Protein AF-A0AB73C3H6-F1 (afdb_monomer)

Structure (mmCIF, N/CA/C/O backbone):
data_AF-A0AB73C3H6-F1
#
_entry.id   AF-A0AB73C3H6-F1
#
loop_
_atom_site.group_PDB
_atom_site.id
_atom_site.type_symbol
_atom_site.label_atom_id
_atom_site.label_alt_id
_atom_site.label_comp_id
_atom_site.label_asym_id
_atom_site.label_entity_id
_atom_site.label_seq_id
_atom_site.pdbx_PDB_ins_code
_atom_site.Cartn_x
_atom_site.Cartn_y
_atom_site.Cartn_z
_atom_site.occupancy
_atom_site.B_iso_or_equiv
_atom_site.auth_seq_id
_atom_site.auth_comp_id
_atom_site.auth_asym_id
_atom_site.auth_atom_id
_atom_site.pdbx_PDB_model_num
ATOM 1 N N . MET A 1 1 ? 14.756 21.089 18.664 1.00 39.97 1 MET A N 1
ATOM 2 C CA . MET A 1 1 ? 14.624 19.617 18.714 1.00 39.97 1 MET A CA 1
ATOM 3 C C . MET A 1 1 ? 14.516 19.136 17.279 1.00 39.97 1 MET A C 1
ATOM 5 O O . MET A 1 1 ? 13.731 19.714 16.538 1.00 39.97 1 MET A O 1
ATOM 9 N N . SER A 1 2 ? 15.369 18.210 16.842 1.00 42.16 2 SER A N 1
ATOM 10 C CA . SER A 1 2 ? 15.323 17.680 15.475 1.00 42.16 2 SER A CA 1
ATOM 11 C C . SER A 1 2 ? 14.061 16.838 15.307 1.00 42.16 2 SER A C 1
ATOM 13 O O . SER A 1 2 ? 13.865 15.893 16.065 1.00 42.16 2 SER A O 1
ATOM 15 N N . MET A 1 3 ? 13.216 17.191 14.338 1.00 45.44 3 MET A N 1
ATOM 16 C CA . MET A 1 3 ? 12.108 16.351 13.886 1.00 45.44 3 MET A CA 1
ATOM 17 C C . MET A 1 3 ? 12.692 15.047 13.334 1.00 45.44 3 MET A C 1
ATOM 19 O O . MET A 1 3 ? 13.127 14.987 12.184 1.00 45.44 3 MET A O 1
ATOM 23 N N . GLU A 1 4 ? 12.769 14.004 14.157 1.00 51.94 4 GLU A N 1
ATOM 24 C CA . GLU A 1 4 ? 12.985 12.664 13.632 1.00 51.94 4 GLU A CA 1
ATOM 25 C C . GLU A 1 4 ? 11.695 12.242 12.933 1.00 51.94 4 GLU A C 1
ATOM 27 O O . GLU A 1 4 ? 10.678 11.993 13.576 1.00 51.94 4 GLU A O 1
ATOM 32 N N . ASN A 1 5 ? 11.731 12.205 11.599 1.00 51.28 5 ASN A N 1
ATOM 33 C CA . ASN A 1 5 ? 10.646 11.669 10.786 1.00 51.28 5 ASN A CA 1
ATOM 34 C C . ASN A 1 5 ? 10.349 10.239 11.248 1.00 51.28 5 ASN A C 1
ATOM 36 O O . ASN A 1 5 ? 11.097 9.308 10.928 1.00 51.28 5 ASN A O 1
ATOM 40 N N . LYS A 1 6 ? 9.265 10.068 12.006 1.00 67.25 6 LYS A N 1
ATOM 41 C CA . LYS A 1 6 ? 8.802 8.762 12.459 1.00 67.25 6 LYS A CA 1
ATOM 42 C C . LYS A 1 6 ? 8.460 7.941 11.218 1.00 67.25 6 LYS A C 1
ATOM 44 O O . LYS A 1 6 ? 7.548 8.266 10.464 1.00 67.25 6 LYS A O 1
ATOM 49 N N . LYS A 1 7 ? 9.265 6.915 10.941 1.00 69.12 7 LYS A N 1
ATOM 50 C CA . LYS A 1 7 ? 9.058 6.047 9.780 1.00 69.12 7 LYS A CA 1
ATOM 51 C C . LYS A 1 7 ? 7.922 5.081 10.093 1.00 69.12 7 LYS A C 1
ATOM 53 O O . LYS A 1 7 ? 8.055 4.276 11.010 1.00 69.12 7 LYS A O 1
ATOM 58 N N . HIS A 1 8 ? 6.854 5.141 9.309 1.00 74.00 8 HIS A N 1
ATOM 59 C CA . HIS A 1 8 ? 5.803 4.129 9.321 1.00 74.00 8 HIS A CA 1
ATOM 60 C C . HIS A 1 8 ? 6.226 2.919 8.484 1.00 74.00 8 HIS A C 1
ATOM 62 O O . HIS 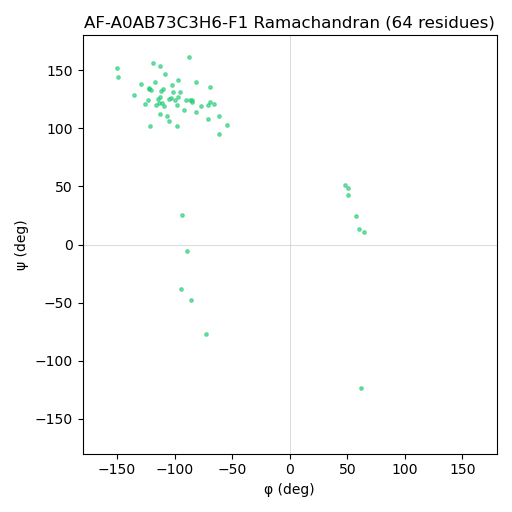A 1 8 ? 6.827 3.071 7.414 1.00 74.00 8 HIS A O 1
ATOM 68 N N . SER A 1 9 ? 5.917 1.716 8.965 1.00 79.56 9 SER A N 1
ATOM 69 C CA . SER A 1 9 ? 6.182 0.469 8.249 1.00 79.56 9 SER A CA 1
ATOM 70 C C . SER A 1 9 ? 4.918 -0.028 7.564 1.00 79.56 9 SER A C 1
ATOM 72 O O . SER A 1 9 ? 3.899 -0.252 8.217 1.00 79.56 9 SER A O 1
ATOM 74 N N . PHE A 1 10 ? 4.997 -0.236 6.252 1.00 79.81 10 PHE A N 1
ATOM 75 C CA . PHE A 1 10 ? 3.915 -0.812 5.463 1.00 79.81 10 PHE A CA 1
ATOM 76 C C . PHE A 1 10 ? 4.202 -2.288 5.194 1.00 79.81 10 PHE A C 1
ATOM 78 O O . PHE A 1 10 ? 5.291 -2.638 4.732 1.00 79.81 10 PHE A O 1
ATOM 85 N N . LYS A 1 11 ? 3.217 -3.156 5.436 1.00 84.81 11 LYS A N 1
ATOM 86 C CA . LYS A 1 11 ? 3.284 -4.580 5.090 1.00 84.81 11 LYS A CA 1
ATOM 87 C C . LYS A 1 11 ? 2.118 -4.946 4.186 1.00 84.81 11 LYS A C 1
ATOM 89 O O . LYS A 1 11 ? 0.964 -4.755 4.550 1.00 84.81 11 LYS A O 1
ATOM 94 N N . LEU A 1 12 ? 2.436 -5.502 3.025 1.00 81.00 12 LEU A N 1
ATOM 95 C CA . LEU A 1 12 ? 1.462 -6.029 2.077 1.00 81.00 12 LEU A CA 1
ATOM 96 C C . LEU A 1 12 ? 1.443 -7.547 2.171 1.00 81.00 12 LEU A C 1
ATOM 98 O O . LEU A 1 12 ? 2.489 -8.190 2.073 1.00 81.00 12 LEU A O 1
ATOM 102 N N . ILE A 1 13 ? 0.259 -8.114 2.379 1.00 81.94 13 ILE A N 1
ATOM 103 C CA . ILE A 1 13 ? 0.048 -9.558 2.367 1.00 81.94 13 ILE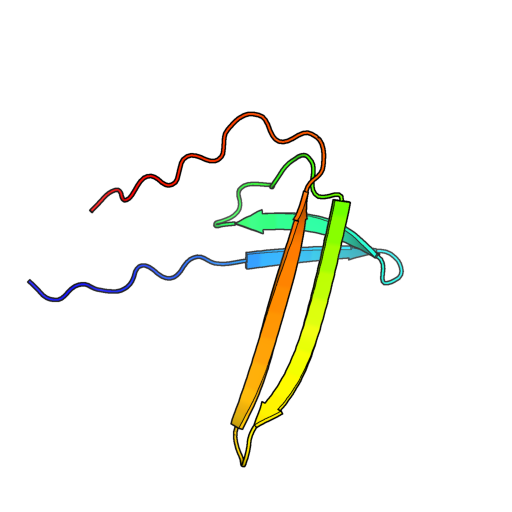 A CA 1
ATOM 104 C C . ILE A 1 13 ? -0.689 -9.893 1.074 1.00 81.94 13 ILE A C 1
ATOM 106 O O . ILE A 1 13 ? -1.858 -9.545 0.898 1.00 81.94 13 ILE A O 1
ATOM 110 N N . CYS A 1 14 ? 0.013 -10.562 0.162 1.00 70.44 14 CYS A N 1
ATOM 111 C CA . CYS A 1 14 ? -0.510 -10.949 -1.144 1.00 70.44 14 CYS A CA 1
ATOM 112 C C . CYS A 1 14 ? -0.758 -12.462 -1.210 1.00 70.44 14 CYS A C 1
ATOM 114 O O . CYS A 1 14 ? -0.002 -13.250 -0.641 1.00 70.44 14 CYS A O 1
ATOM 116 N N . LYS A 1 15 ? -1.786 -12.878 -1.952 1.00 70.75 15 LYS A N 1
ATOM 117 C CA . LYS A 1 15 ? -2.046 -14.278 -2.322 1.00 70.75 15 LYS A CA 1
ATOM 118 C C . LYS A 1 15 ? -2.402 -14.322 -3.799 1.00 70.75 15 LYS A C 1
ATOM 120 O O . LYS A 1 15 ? -3.305 -13.607 -4.224 1.00 70.75 15 LYS A O 1
ATOM 125 N N . ASN A 1 16 ? -1.728 -15.182 -4.560 1.00 69.31 16 ASN A N 1
ATOM 126 C CA . ASN A 1 16 ? -1.924 -15.316 -6.009 1.00 69.31 16 ASN A CA 1
ATOM 127 C C . ASN A 1 16 ? -1.847 -13.955 -6.732 1.00 69.31 16 ASN A C 1
ATOM 129 O O . ASN A 1 16 ? -2.768 -13.590 -7.459 1.00 69.31 16 ASN A O 1
ATOM 133 N N . ASP A 1 17 ? -0.803 -13.174 -6.437 1.00 62.84 17 ASP A N 1
ATOM 134 C CA . ASP A 1 17 ? -0.545 -11.837 -7.001 1.00 62.84 17 ASP A CA 1
ATOM 135 C C . ASP A 1 17 ? -1.632 -10.777 -6.748 1.00 62.84 17 ASP A C 1
ATOM 137 O O . ASP A 1 17 ? -1.605 -9.695 -7.328 1.00 62.84 17 ASP A O 1
ATOM 141 N N . ARG A 1 18 ? -2.571 -11.048 -5.833 1.00 59.59 18 ARG A N 1
ATOM 142 C CA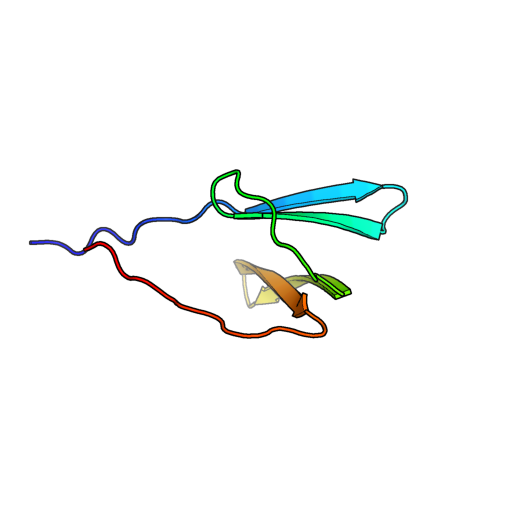 . ARG A 1 18 ? -3.571 -10.084 -5.362 1.00 59.59 18 ARG A CA 1
ATOM 143 C C . ARG A 1 18 ? -3.283 -9.693 -3.920 1.00 59.59 18 ARG A C 1
ATOM 145 O O . ARG A 1 18 ? -3.048 -10.564 -3.079 1.00 59.59 18 ARG A O 1
ATOM 152 N N . SER A 1 19 ? -3.321 -8.396 -3.621 1.00 64.44 19 SER A N 1
ATOM 153 C CA . SER A 1 19 ? -3.266 -7.897 -2.245 1.00 64.44 19 SER A CA 1
ATOM 154 C C . SER A 1 19 ? -4.520 -8.340 -1.491 1.00 64.44 19 SER A C 1
ATOM 156 O O . SER A 1 19 ? -5.629 -8.020 -1.913 1.00 64.44 19 SER A O 1
ATOM 158 N N . ILE A 1 20 ? -4.350 -9.080 -0.395 1.00 70.31 20 ILE A N 1
ATOM 159 C CA . ILE A 1 20 ? -5.450 -9.455 0.506 1.00 70.31 20 ILE A CA 1
ATOM 160 C C . ILE A 1 20 ? -5.547 -8.469 1.664 1.00 70.31 20 ILE A C 1
ATOM 162 O O . ILE A 1 20 ? -6.652 -8.131 2.074 1.00 70.31 20 ILE A O 1
ATOM 166 N N . SER A 1 21 ? -4.412 -8.003 2.188 1.00 76.81 21 SER A N 1
ATOM 167 C CA . SER A 1 21 ? -4.411 -7.025 3.272 1.00 76.81 21 SER A CA 1
ATOM 168 C C . SER A 1 21 ? -3.192 -6.114 3.247 1.00 76.81 21 SER A C 1
ATOM 170 O O . SER A 1 21 ? -2.108 -6.468 2.765 1.00 76.81 21 SER A O 1
ATOM 172 N N . VAL A 1 22 ? -3.395 -4.912 3.778 1.00 84.44 22 VAL A N 1
ATOM 173 C CA . VAL A 1 22 ? -2.361 -3.899 3.974 1.00 84.44 22 VAL A CA 1
ATOM 174 C C . VAL A 1 22 ? -2.302 -3.584 5.453 1.00 84.44 22 VAL A C 1
ATOM 176 O O . VAL A 1 22 ? -3.336 -3.359 6.070 1.00 84.44 22 VAL A O 1
ATOM 179 N N . LEU A 1 23 ? -1.102 -3.554 6.021 1.00 85.62 23 LEU A N 1
ATOM 180 C CA . LEU A 1 23 ? -0.881 -3.126 7.391 1.00 85.62 23 LEU A CA 1
ATOM 181 C C . LEU A 1 23 ? -0.006 -1.875 7.414 1.00 85.62 23 LEU A C 1
ATOM 183 O O . LEU A 1 23 ? 0.989 -1.814 6.691 1.00 85.62 23 LEU A O 1
ATOM 187 N N . ILE A 1 24 ? -0.341 -0.931 8.291 1.00 84.44 24 ILE A N 1
ATOM 188 C CA . ILE A 1 24 ? 0.516 0.194 8.686 1.00 84.44 24 ILE A CA 1
ATOM 189 C C . ILE A 1 24 ? 0.869 0.001 10.157 1.00 84.44 24 ILE A C 1
ATOM 191 O O . ILE A 1 24 ? -0.023 -0.123 10.992 1.00 84.44 24 ILE A O 1
ATOM 195 N N . ASP A 1 25 ? 2.159 -0.073 10.480 1.00 84.94 25 ASP A N 1
ATOM 196 C CA . ASP A 1 25 ? 2.657 -0.297 11.845 1.00 84.94 25 ASP A CA 1
ATOM 197 C C . ASP A 1 25 ? 1.988 -1.499 12.537 1.00 84.94 25 ASP A C 1
ATOM 199 O O . ASP A 1 25 ? 1.608 -1.454 13.706 1.00 84.94 25 ASP A O 1
ATOM 203 N N . ASN A 1 26 ? 1.830 -2.593 11.782 1.00 83.44 26 ASN A N 1
ATOM 204 C CA . ASN A 1 26 ? 1.146 -3.828 12.186 1.00 83.44 26 ASN A CA 1
ATOM 205 C C . ASN A 1 26 ? -0.362 -3.696 12.474 1.00 83.44 26 ASN A C 1
ATOM 207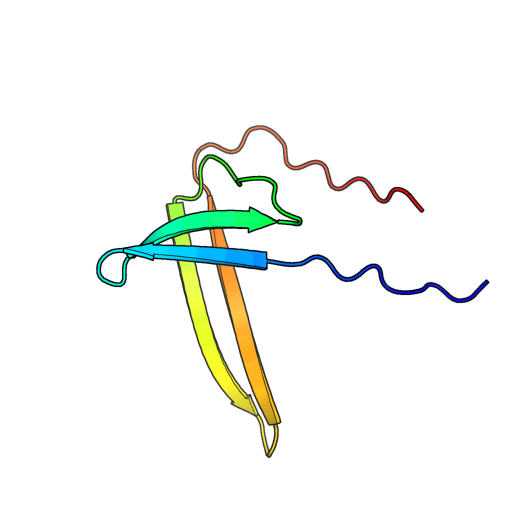 O O . ASN A 1 26 ? -0.961 -4.652 12.964 1.00 83.44 26 ASN A O 1
ATOM 211 N N . LYS A 1 27 ? -0.997 -2.569 12.140 1.00 82.81 27 LYS A N 1
ATOM 212 C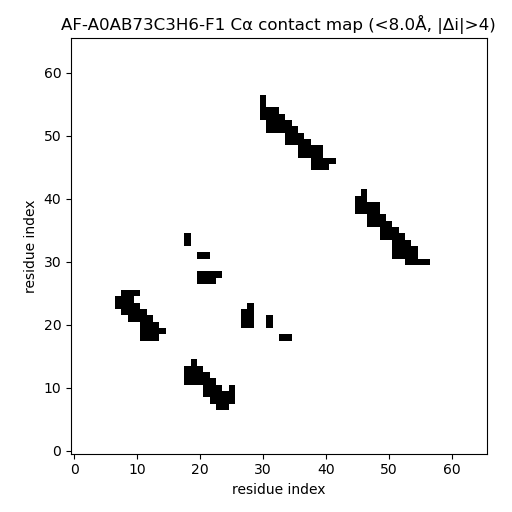 CA . LYS A 1 27 ? -2.457 -2.422 12.149 1.00 82.81 27 LYS A CA 1
ATOM 213 C C . LYS A 1 27 ? -3.006 -2.626 10.746 1.00 82.81 27 LYS A C 1
ATOM 215 O O . LYS A 1 27 ? -2.532 -1.989 9.810 1.00 82.81 27 LYS A O 1
ATOM 220 N N . GLU A 1 28 ? -3.979 -3.516 10.604 1.00 84.38 28 GLU A N 1
ATOM 221 C CA . GLU A 1 28 ? -4.634 -3.782 9.324 1.00 84.38 28 GLU A CA 1
ATOM 222 C C . GLU A 1 28 ? -5.486 -2.588 8.878 1.00 84.38 28 GLU A C 1
ATOM 224 O O . GLU A 1 28 ? -6.208 -1.985 9.671 1.00 84.38 28 GLU A O 1
ATOM 229 N N . LEU A 1 29 ? -5.370 -2.234 7.600 1.00 82.00 29 LEU A N 1
ATOM 230 C CA . LEU A 1 29 ? -6.212 -1.247 6.948 1.00 82.00 29 LEU A CA 1
ATOM 231 C C . LEU A 1 29 ? -7.473 -1.925 6.424 1.00 82.00 29 LEU A C 1
ATOM 233 O O . LEU A 1 29 ? -7.406 -2.861 5.627 1.00 82.00 29 LEU A O 1
ATOM 237 N N . HIS A 1 30 ? -8.622 -1.407 6.835 1.00 80.25 30 HIS A N 1
ATOM 238 C CA . HIS A 1 30 ? -9.918 -1.851 6.339 1.00 80.25 30 HIS A CA 1
ATOM 239 C C . HIS A 1 30 ? -10.322 -1.087 5.072 1.00 80.25 30 HIS A C 1
ATOM 241 O O . HIS A 1 30 ? -9.787 -0.019 4.776 1.00 80.25 30 HIS A O 1
ATOM 247 N N . ASN A 1 31 ? -11.273 -1.654 4.324 1.00 76.88 31 ASN A N 1
ATOM 248 C CA . ASN A 1 31 ? -11.857 -1.077 3.109 1.00 76.88 31 ASN A CA 1
ATOM 249 C C . ASN A 1 31 ? -10.859 -0.751 1.981 1.00 76.88 31 ASN A C 1
ATOM 251 O O . ASN A 1 31 ? -11.128 0.093 1.128 1.00 76.88 31 ASN A O 1
ATOM 255 N N . VAL A 1 32 ? -9.712 -1.433 1.944 1.00 79.69 32 VAL A N 1
ATOM 256 C CA . VAL A 1 32 ? -8.767 -1.347 0.824 1.00 79.69 32 VAL A CA 1
ATOM 257 C C . VAL A 1 32 ? -9.372 -2.051 -0.391 1.00 79.69 32 VAL A C 1
ATOM 259 O O . VAL A 1 32 ? -9.677 -3.240 -0.343 1.00 79.69 32 VAL A O 1
ATOM 262 N N . LEU A 1 33 ? -9.546 -1.305 -1.478 1.00 78.31 33 LEU A N 1
ATOM 263 C CA . LEU A 1 33 ? -10.050 -1.795 -2.758 1.00 78.31 33 LEU A CA 1
ATOM 264 C C . LEU A 1 33 ? -8.920 -2.362 -3.617 1.00 78.31 33 LEU A C 1
ATOM 266 O O . LEU A 1 33 ? -9.043 -3.439 -4.194 1.00 78.31 33 LEU A O 1
ATOM 270 N N . GLU A 1 34 ? -7.826 -1.614 -3.719 1.00 81.12 34 GLU A N 1
ATOM 271 C CA . GLU A 1 34 ? -6.729 -1.913 -4.631 1.00 81.12 34 GLU A CA 1
ATOM 272 C C . GLU A 1 34 ? -5.413 -1.419 -4.044 1.00 81.12 34 GLU A C 1
ATOM 274 O O . GLU A 1 34 ? -5.352 -0.356 -3.420 1.00 81.12 34 GLU A O 1
ATOM 279 N N . VAL A 1 35 ? -4.348 -2.182 -4.282 1.00 78.94 35 VAL A N 1
ATOM 280 C CA . VAL A 1 35 ? -2.984 -1.727 -4.042 1.00 78.94 35 VAL A CA 1
ATOM 281 C C . VAL A 1 35 ? -2.167 -1.884 -5.312 1.00 78.94 35 VAL A C 1
ATOM 283 O O . VAL A 1 35 ? -1.982 -2.995 -5.803 1.00 78.94 35 VAL A O 1
ATOM 286 N N . ASP A 1 36 ? -1.631 -0.772 -5.799 1.00 81.81 36 ASP A N 1
ATOM 287 C CA . ASP A 1 36 ? -0.701 -0.735 -6.920 1.00 81.81 36 ASP A CA 1
ATOM 288 C C . ASP A 1 36 ? 0.717 -0.479 -6.392 1.00 81.81 36 ASP A C 1
ATOM 290 O O . ASP A 1 36 ? 0.974 0.483 -5.660 1.00 81.81 36 ASP A O 1
ATOM 294 N N . ILE A 1 37 ? 1.644 -1.366 -6.749 1.00 79.00 37 ILE A N 1
ATOM 295 C CA . ILE A 1 37 ? 3.064 -1.233 -6.436 1.00 79.00 37 ILE A CA 1
ATOM 296 C C . ILE A 1 37 ? 3.794 -1.012 -7.751 1.00 79.00 37 ILE A C 1
ATOM 298 O O . ILE A 1 37 ? 3.925 -1.919 -8.573 1.00 79.00 37 ILE A O 1
ATOM 302 N N . ARG A 1 38 ? 4.339 0.193 -7.917 1.00 80.94 38 ARG A N 1
ATOM 303 C CA . ARG A 1 38 ? 5.149 0.543 -9.082 1.00 80.94 38 ARG A CA 1
ATOM 304 C C . ARG A 1 38 ? 6.587 0.747 -8.670 1.00 80.94 38 ARG A C 1
ATOM 306 O O . ARG A 1 38 ? 6.892 1.501 -7.746 1.00 80.94 38 ARG A O 1
ATOM 313 N N . THR A 1 39 ? 7.479 0.123 -9.419 1.00 82.62 39 THR A N 1
ATOM 314 C CA . THR A 1 39 ? 8.911 0.363 -9.318 1.00 82.62 39 THR A CA 1
ATOM 315 C C . THR A 1 39 ? 9.354 1.111 -10.563 1.00 82.62 39 THR A C 1
ATOM 317 O O . THR A 1 39 ? 9.212 0.622 -11.681 1.00 82.62 39 THR A O 1
ATOM 320 N N . GLN A 1 40 ? 9.891 2.312 -10.372 1.00 86.00 40 GLN A N 1
ATOM 321 C CA . GLN A 1 40 ? 10.371 3.168 -11.447 1.00 86.00 40 GLN A CA 1
ATOM 322 C C . GLN A 1 40 ? 11.847 3.499 -11.238 1.00 86.00 40 GLN A C 1
ATOM 324 O O . GLN A 1 40 ? 12.270 3.894 -10.151 1.00 86.00 40 GLN A O 1
ATOM 329 N N . LYS A 1 41 ? 12.636 3.393 -12.307 1.00 88.31 41 LYS A N 1
ATOM 330 C CA . LYS A 1 41 ? 14.007 3.902 -12.335 1.00 88.31 41 LYS A CA 1
ATOM 331 C C . LYS A 1 41 ? 13.988 5.390 -12.696 1.00 88.31 41 LYS A C 1
ATOM 333 O O . LYS A 1 41 ? 13.456 5.760 -13.739 1.00 88.31 41 LYS A O 1
ATOM 338 N N . ILE A 1 42 ? 14.556 6.236 -11.839 1.00 83.69 42 ILE A N 1
ATOM 339 C CA . ILE A 1 42 ? 14.682 7.685 -12.047 1.00 83.69 42 ILE A CA 1
ATOM 340 C C . ILE A 1 42 ? 16.172 8.034 -11.992 1.00 83.69 42 ILE A C 1
ATOM 342 O O . ILE A 1 42 ? 16.775 8.082 -10.917 1.00 83.69 42 ILE A O 1
ATOM 346 N N . GLY A 1 43 ? 16.781 8.231 -13.165 1.00 88.75 43 GLY A N 1
ATOM 347 C CA . GLY A 1 43 ? 18.237 8.338 -13.298 1.00 88.75 43 GLY A CA 1
ATOM 348 C C . GLY A 1 43 ? 18.924 7.043 -12.852 1.00 88.75 43 GLY A C 1
ATOM 349 O O . GL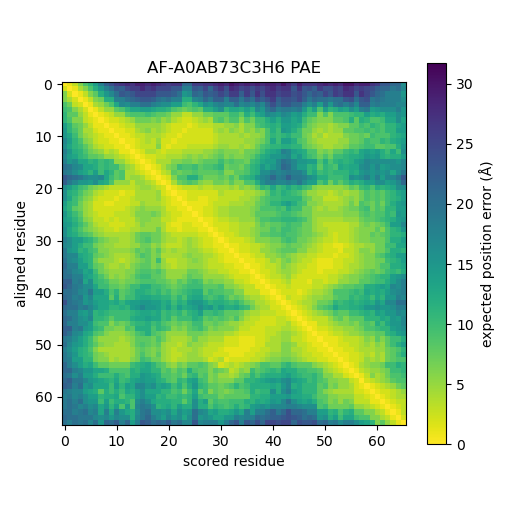Y A 1 43 ? 18.606 5.962 -13.347 1.00 88.75 43 GLY A O 1
ATOM 350 N N . GLU A 1 44 ? 19.835 7.140 -11.884 1.00 90.31 44 GLU A N 1
ATOM 351 C CA . GLU A 1 44 ? 20.500 5.977 -11.270 1.00 90.31 44 GLU A CA 1
ATOM 352 C C . GLU A 1 44 ? 19.753 5.403 -10.055 1.00 90.31 44 GLU A C 1
ATOM 354 O O . GLU A 1 44 ? 20.139 4.363 -9.526 1.00 90.31 44 GLU A O 1
ATOM 359 N N . ARG A 1 45 ? 18.672 6.049 -9.595 1.00 84.31 45 ARG A N 1
ATOM 360 C CA . ARG A 1 45 ? 17.947 5.636 -8.386 1.00 84.31 45 ARG A CA 1
ATOM 361 C C . ARG A 1 45 ? 16.728 4.789 -8.727 1.00 84.31 45 ARG A C 1
ATOM 363 O O . ARG A 1 45 ? 15.994 5.079 -9.670 1.00 84.31 45 ARG A O 1
ATOM 370 N N . MET A 1 46 ? 16.476 3.775 -7.904 1.00 82.31 46 MET A N 1
ATOM 371 C CA . MET A 1 46 ? 15.221 3.025 -7.916 1.00 82.31 46 MET A CA 1
ATOM 372 C C . MET A 1 46 ? 14.234 3.689 -6.958 1.00 82.31 46 MET A C 1
ATOM 374 O O . MET A 1 46 ? 14.540 3.880 -5.781 1.00 82.31 46 MET A O 1
ATOM 378 N N . LYS A 1 47 ? 13.053 4.048 -7.460 1.00 84.00 47 LYS A N 1
ATOM 379 C CA . LYS A 1 47 ? 11.937 4.550 -6.664 1.00 84.00 47 LYS A CA 1
ATOM 380 C C . LYS A 1 47 ? 10.834 3.502 -6.662 1.00 84.00 47 LYS A C 1
ATOM 382 O O . LYS A 1 47 ? 10.308 3.151 -7.712 1.00 84.00 47 LYS A O 1
ATOM 387 N N . ASN A 1 48 ? 10.466 3.048 -5.474 1.00 77.06 48 ASN A N 1
ATOM 388 C CA . ASN A 1 48 ? 9.252 2.271 -5.277 1.00 77.06 48 ASN A CA 1
ATOM 389 C C . ASN A 1 48 ? 8.146 3.233 -4.836 1.00 77.06 48 ASN A C 1
ATOM 391 O O . ASN A 1 48 ? 8.363 4.057 -3.946 1.00 77.06 48 ASN A O 1
ATOM 395 N N . SER A 1 49 ? 6.984 3.152 -5.469 1.00 80.38 49 SER A N 1
ATOM 396 C CA . SER A 1 49 ? 5.772 3.858 -5.067 1.00 80.38 49 SER A CA 1
ATOM 397 C C . SER A 1 49 ? 4.672 2.846 -4.812 1.00 80.38 49 SER A C 1
ATOM 399 O O . SER A 1 49 ? 4.461 1.947 -5.625 1.00 80.38 49 SER A O 1
ATOM 401 N N . VAL A 1 50 ? 3.977 3.022 -3.695 1.00 78.94 50 VAL A N 1
ATOM 402 C CA . VAL A 1 50 ? 2.795 2.244 -3.337 1.00 78.94 50 VAL A CA 1
ATOM 403 C C . VAL A 1 50 ? 1.604 3.193 -3.366 1.00 78.94 50 VAL A C 1
ATOM 405 O O . VAL A 1 50 ? 1.646 4.250 -2.737 1.00 78.94 50 VAL A O 1
ATOM 408 N N . SER A 1 51 ? 0.564 2.823 -4.103 1.00 83.06 51 SER A N 1
ATOM 409 C CA . SER A 1 51 ? -0.721 3.515 -4.140 1.00 83.06 51 SER A CA 1
ATOM 410 C C . SER A 1 51 ? -1.779 2.589 -3.561 1.00 83.06 51 SER A C 1
ATOM 412 O O . SER A 1 51 ? -1.907 1.453 -4.004 1.00 83.06 51 SER A O 1
ATOM 414 N N . ILE A 1 52 ? -2.510 3.064 -2.554 1.00 81.81 52 ILE A N 1
ATOM 415 C CA . ILE A 1 52 ? -3.575 2.308 -1.890 1.00 81.81 52 ILE A CA 1
ATOM 416 C C . ILE A 1 52 ? -4.881 3.047 -2.150 1.00 81.81 52 ILE A C 1
ATOM 418 O O . ILE A 1 52 ? -5.023 4.209 -1.766 1.00 81.81 52 ILE A O 1
ATOM 422 N N . THR A 1 53 ? -5.817 2.369 -2.800 1.00 81.75 53 THR A N 1
ATOM 423 C CA . THR A 1 53 ? -7.172 2.858 -3.046 1.00 81.75 53 THR A CA 1
ATOM 424 C C . THR A 1 53 ? -8.114 2.191 -2.061 1.00 81.75 53 THR A C 1
ATOM 426 O O . THR A 1 53 ? -8.034 0.983 -1.842 1.00 81.75 53 THR A O 1
ATOM 429 N N . PHE A 1 54 ? -9.039 2.960 -1.500 1.00 82.38 54 PHE A N 1
ATOM 430 C CA . PHE A 1 54 ? -10.070 2.463 -0.595 1.00 82.38 54 PHE A CA 1
ATOM 431 C C . PHE A 1 54 ? -11.461 2.723 -1.186 1.00 82.38 54 PHE A C 1
ATOM 433 O O . PHE A 1 54 ? -11.627 3.648 -1.983 1.00 82.38 54 PHE A O 1
ATOM 440 N N . PHE A 1 55 ? -12.461 1.944 -0.776 1.00 79.62 55 PHE A N 1
ATOM 441 C CA . PHE A 1 55 ? -13.877 2.220 -1.050 1.00 79.62 55 PHE A CA 1
ATOM 4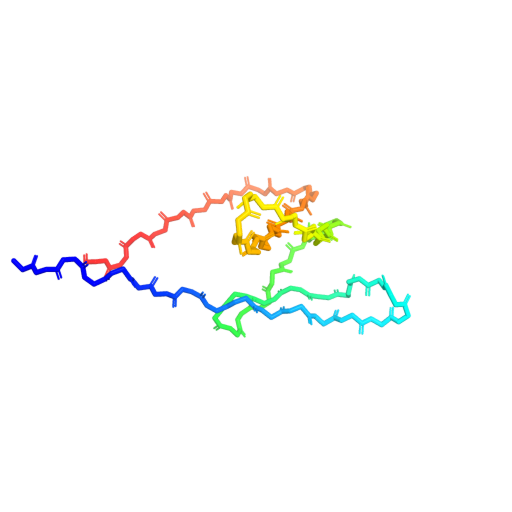42 C C . PHE A 1 55 ? -14.605 2.553 0.256 1.00 79.62 55 PHE A C 1
ATOM 444 O O . PHE A 1 55 ? -14.169 2.122 1.313 1.00 79.62 55 PHE A O 1
ATOM 451 N N . ASP A 1 56 ? -15.695 3.320 0.194 1.00 74.12 56 ASP A N 1
ATOM 452 C CA . ASP A 1 56 ? -16.574 3.577 1.352 1.00 74.12 56 ASP A CA 1
ATOM 453 C C . ASP A 1 56 ? -15.813 3.977 2.638 1.00 74.12 56 ASP A C 1
ATOM 455 O O . ASP A 1 56 ? -15.925 3.367 3.706 1.00 74.12 56 ASP A O 1
ATOM 459 N N . ILE A 1 57 ? -14.932 4.975 2.506 1.00 70.81 57 ILE A N 1
ATOM 460 C CA . ILE A 1 57 ? -14.191 5.531 3.639 1.00 70.81 57 ILE A CA 1
ATOM 461 C C . ILE A 1 57 ? -15.065 6.589 4.305 1.00 70.81 57 ILE A C 1
ATOM 463 O O . ILE A 1 57 ? -15.479 7.540 3.646 1.00 70.81 57 ILE A O 1
ATOM 467 N N . GLY A 1 58 ? -15.306 6.443 5.608 1.00 67.94 58 GLY A N 1
ATOM 468 C CA . GLY A 1 58 ? -15.997 7.459 6.403 1.00 67.94 58 GLY A CA 1
ATOM 469 C C . GLY A 1 58 ? -15.114 8.685 6.647 1.00 67.94 58 GLY A C 1
ATOM 470 O O . GLY A 1 58 ? -15.266 9.706 5.988 1.00 67.94 58 GLY A O 1
ATOM 471 N N . ASN A 1 59 ? -14.164 8.571 7.579 1.00 70.25 59 ASN A N 1
ATOM 472 C CA . ASN A 1 59 ? -13.188 9.618 7.892 1.00 70.25 59 ASN A CA 1
ATOM 473 C C . ASN A 1 59 ? -11.767 9.042 7.879 1.00 70.25 59 ASN A C 1
ATOM 475 O O . ASN A 1 59 ? -11.529 7.960 8.414 1.00 70.25 59 ASN A O 1
ATOM 479 N N . ILE A 1 60 ? -10.823 9.796 7.309 1.00 68.69 60 ILE A N 1
ATOM 480 C CA . ILE A 1 60 ? -9.385 9.565 7.479 1.00 68.69 60 ILE A CA 1
ATOM 481 C C . ILE A 1 60 ? -8.870 10.642 8.429 1.00 68.69 60 ILE A C 1
ATOM 483 O O . ILE A 1 60 ? -8.745 11.803 8.045 1.00 68.69 60 ILE A O 1
ATOM 487 N N . GLU A 1 61 ? -8.567 10.257 9.664 1.00 65.12 61 GLU A N 1
ATOM 488 C CA . GLU A 1 61 ? -7.901 11.136 10.622 1.00 65.12 61 GLU A CA 1
ATOM 489 C C . GLU A 1 61 ? -6.404 10.845 10.633 1.00 65.12 61 GLU A C 1
ATOM 491 O O . GLU A 1 61 ? -5.963 9.732 10.923 1.00 65.12 61 GLU A O 1
ATOM 496 N N . ILE A 1 62 ? -5.614 11.868 10.311 1.00 62.94 62 ILE A N 1
ATOM 497 C CA . ILE A 1 62 ? -4.162 11.835 10.460 1.00 62.94 62 ILE A CA 1
ATOM 498 C C . ILE 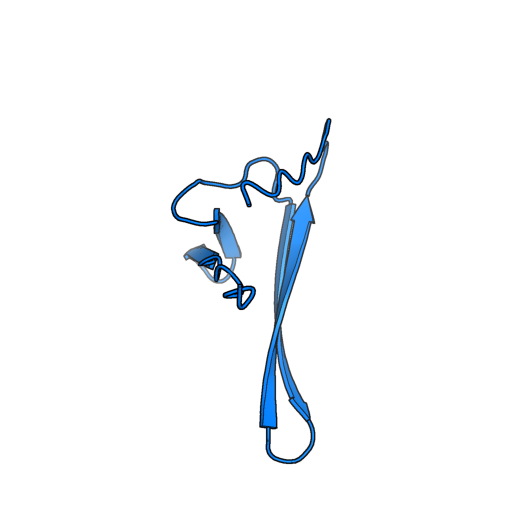A 1 62 ? -3.850 12.540 11.777 1.00 62.94 62 ILE A C 1
ATOM 500 O O . ILE A 1 62 ? -3.894 13.766 11.852 1.00 62.94 62 ILE A O 1
ATOM 504 N N . GLN A 1 63 ? -3.573 11.766 12.825 1.00 54.59 63 GLN A N 1
ATOM 505 C CA . GLN A 1 63 ? -3.052 12.303 14.079 1.00 54.59 63 GLN A CA 1
ATOM 506 C C . GLN A 1 63 ? -1.529 12.284 14.053 1.00 54.59 63 GLN A C 1
ATOM 508 O O . GLN A 1 63 ? -0.912 11.216 14.031 1.00 54.59 63 GLN A O 1
ATOM 513 N N . ASP A 1 64 ? -0.941 13.475 14.100 1.00 55.34 64 ASP A N 1
ATOM 514 C CA . ASP A 1 64 ? 0.455 13.633 14.476 1.00 55.34 64 ASP A CA 1
ATOM 515 C C . ASP A 1 64 ? 0.532 13.595 16.009 1.00 55.34 64 ASP A C 1
ATOM 517 O O . ASP A 1 64 ? -0.056 14.433 16.691 1.00 55.34 64 ASP A O 1
ATOM 521 N N . LEU A 1 65 ? 1.176 12.563 16.555 1.00 44.59 65 LEU A N 1
ATOM 522 C CA . LEU A 1 65 ? 1.351 12.374 18.003 1.00 44.59 65 LEU A CA 1
ATOM 523 C C . LEU A 1 65 ? 2.683 12.969 18.492 1.00 44.59 65 LEU A C 1
ATOM 525 O O . LEU A 1 65 ? 3.256 12.469 19.463 1.00 44.59 65 LEU A O 1
ATOM 529 N N . SER A 1 66 ? 3.204 13.964 17.769 1.00 48.28 66 SER A N 1
ATOM 530 C CA . SER A 1 66 ? 4.407 14.722 18.121 1.00 48.28 66 SER A CA 1
ATOM 531 C C . SER A 1 66 ? 4.231 15.528 19.403 1.00 48.28 66 SER A C 1
ATOM 533 O O . SER A 1 66 ? 3.207 16.244 19.487 1.00 48.28 66 SER A O 1
#

Secondary structure (DSSP, 8-state):
------PPPEEEEEETTEEEEEEETTEEPSSEEEEEEEEEEETTEEEEEEEEEESS----------

Sequence (66 aa):
MSMENKKHSFKLICKNDRSISVLIDNKELHNVLEVDIRTQKIGERMKNSVSITFFDIGNIEIQDLS

Nearest PDB structures (foldseek):
  8yka-assembly1_2  TM=4.402E-01  e=1.292E+00  Homo sapiens
  2fdo-assembly1_A  TM=5.126E-01  e=5.299E+00  Archaeoglobus fulgidus DSM 4304

pLDDT: mean 73.94, std 12.41, range [39.97, 90.31]

Organism: NCBI:txid1441737

Foldseek 3Di:
DDPPPDDWDWDFDDDPNATPWIDTNNHTDPQWDGKDWDWDDDPPDIDIDIDTDGPPDDDDDDDDPD

Solvent-accessible surface area (backbone atoms only — not comparable to full-atom values): 4601 Å² total; per-residue (Å²): 13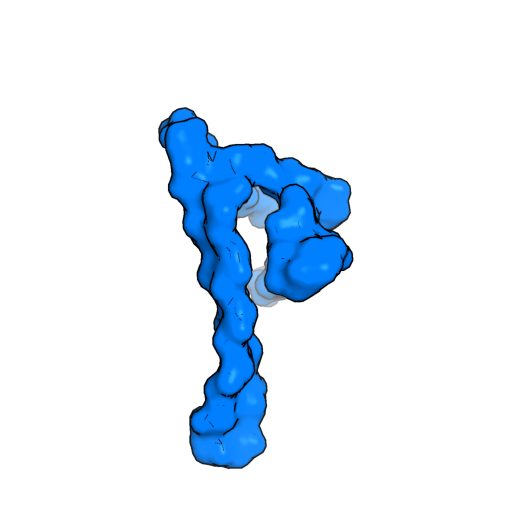2,83,84,73,78,79,81,79,49,77,45,79,44,64,58,94,94,36,78,77,46,43,24,54,71,85,40,76,55,77,53,66,70,46,73,50,79,47,78,45,77,58,88,95,44,81,42,79,47,78,46,78,42,67,48,95,75,87,82,88,83,85,81,81,88,123

Radius of gyration: 14.65 Å; Cα contacts (8 Å, |Δi|>4): 79; chains: 1; bounding box: 37×35×32 Å

Mean predicted aligned error: 9.09 Å